Protein AF-A0A0M3JES2-F1 (afdb_monomer_lite)

Organism: Anisakis simplex (NCBI:txid6269)

Secondary structure (DSSP, 8-state):
--TTEEEEE-EEEEEETTEEEEEE--TT--HHHHIIIIIIHHHH-BTTB----SEEEE---SS---EEEE--HHHHHHHHHH-HHHHTT-EEEEE-S---EE-TTS-EE-

pLDDT: mean 93.14, std 7.49, range [53.22, 98.56]

Sequence (110 aa):
MDEQRFACSGEIAILSDDTVEITELPIRVWTQNYKESVVEAMLEGSEKQKYTIQDYKEYHTDATVRFVIKMTKEKLREAEMEGLHKVFKLQTAINTTSMVLFDAAGCLRK

Foldseek 3Di:
DPPFKDKFFFDKDAPDLFKIKTKGAGPPDDPVNLCVVFVVCLCVPDPVHGNFFPDWDWDDDPPIGMIMTGGDSVSVVVCVVVDVRVNSVRIDMGGDPDPWDADPVRDIDD

Structure (mmCIF, N/CA/C/O backbone):
data_AF-A0A0M3JES2-F1
#
_entry.id   AF-A0A0M3JES2-F1
#
loop_
_atom_site.group_PDB
_atom_site.id
_atom_site.type_symbol
_atom_site.label_atom_id
_atom_site.label_alt_id
_atom_site.label_comp_id
_atom_site.label_asym_id
_atom_site.label_entity_id
_atom_site.label_seq_id
_atom_site.pdbx_PDB_ins_code
_atom_site.Cartn_x
_atom_site.Cartn_y
_atom_site.Cartn_z
_atom_site.occupancy
_atom_site.B_iso_or_equiv
_atom_site.auth_seq_id
_atom_site.auth_comp_id
_atom_site.auth_asym_id
_atom_site.auth_atom_id
_atom_site.pdbx_PDB_model_num
ATOM 1 N N . MET A 1 1 ? -5.105 10.587 -19.911 1.00 53.22 1 MET A N 1
ATOM 2 C CA . MET A 1 1 ? -4.016 9.963 -19.133 1.00 53.22 1 MET A CA 1
ATOM 3 C C . MET A 1 1 ? -2.850 9.790 -20.082 1.00 53.22 1 MET A C 1
ATOM 5 O O . MET A 1 1 ? -3.101 9.515 -21.245 1.00 53.22 1 MET A O 1
ATOM 9 N N . ASP A 1 2 ? -1.631 10.043 -19.625 1.00 69.00 2 ASP A N 1
ATOM 10 C CA . ASP A 1 2 ? -0.423 9.775 -20.411 1.00 69.00 2 ASP A CA 1
ATOM 11 C C . ASP A 1 2 ? -0.327 8.255 -20.649 1.00 69.00 2 ASP A C 1
ATOM 13 O O . ASP A 1 2 ? -0.479 7.499 -19.688 1.00 69.00 2 ASP A O 1
ATOM 17 N N . GLU A 1 3 ? -0.141 7.796 -21.892 1.00 81.69 3 GLU A N 1
ATOM 18 C CA . GLU A 1 3 ? -0.174 6.361 -22.256 1.00 81.69 3 GLU A CA 1
ATOM 19 C C . GLU A 1 3 ? 0.893 5.534 -21.516 1.00 81.69 3 GLU A C 1
ATOM 21 O O . GLU A 1 3 ? 0.780 4.317 -21.399 1.00 81.69 3 GLU A O 1
ATOM 26 N N . GLN A 1 4 ? 1.918 6.200 -20.977 1.00 86.81 4 GLN A N 1
ATOM 27 C CA . GLN A 1 4 ? 3.058 5.590 -20.292 1.00 86.81 4 GLN A CA 1
ATOM 28 C C . GLN A 1 4 ? 3.014 5.751 -18.765 1.00 86.81 4 GLN A C 1
ATOM 30 O O . GLN A 1 4 ? 4.024 5.538 -18.085 1.00 86.81 4 GLN A O 1
ATOM 35 N N . ARG A 1 5 ? 1.870 6.160 -18.199 1.00 91.62 5 ARG A N 1
ATOM 36 C CA . ARG A 1 5 ? 1.705 6.345 -16.752 1.00 91.62 5 ARG A CA 1
ATOM 37 C C . ARG A 1 5 ? 0.563 5.498 -16.207 1.00 91.62 5 ARG A C 1
ATOM 39 O O . ARG A 1 5 ? -0.598 5.693 -16.549 1.00 91.62 5 ARG A O 1
ATOM 46 N N . PHE A 1 6 ? 0.901 4.636 -15.258 1.00 93.19 6 PHE A N 1
ATOM 47 C CA . PHE A 1 6 ? -0.016 3.704 -14.615 1.00 93.19 6 PHE A CA 1
ATOM 48 C C . PHE A 1 6 ? -0.168 4.042 -13.133 1.00 93.19 6 PHE A C 1
ATOM 50 O O . PHE A 1 6 ? 0.790 4.463 -12.481 1.00 93.19 6 PHE A O 1
ATOM 57 N N . ALA A 1 7 ? -1.369 3.838 -12.596 1.00 94.19 7 ALA A N 1
ATOM 58 C CA . ALA A 1 7 ? -1.609 3.844 -11.159 1.00 94.19 7 ALA A CA 1
ATOM 59 C C . ALA A 1 7 ? -1.532 2.403 -10.645 1.00 94.19 7 ALA A C 1
ATOM 61 O O . ALA A 1 7 ? -2.260 1.536 -11.121 1.00 94.19 7 ALA A O 1
ATOM 62 N N . CYS A 1 8 ? -0.656 2.150 -9.679 1.00 96.25 8 CYS A N 1
ATOM 63 C CA . CYS A 1 8 ? -0.574 0.886 -8.960 1.00 96.25 8 CYS A CA 1
ATOM 64 C C . CYS A 1 8 ? -1.187 1.100 -7.579 1.00 96.25 8 CYS A C 1
ATOM 66 O O . CYS A 1 8 ? -0.691 1.927 -6.815 1.00 96.25 8 CYS A O 1
ATOM 68 N N . SER A 1 9 ? -2.286 0.404 -7.292 1.00 97.19 9 SER A N 1
ATOM 69 C CA . SER A 1 9 ? -2.991 0.513 -6.014 1.00 97.19 9 SER A CA 1
ATOM 70 C C . SER A 1 9 ? -2.895 -0.802 -5.250 1.00 97.19 9 SER A C 1
ATOM 72 O O . SER A 1 9 ? -3.019 -1.858 -5.862 1.00 97.19 9 SER A O 1
ATOM 74 N N . GLY A 1 10 ? -2.681 -0.721 -3.938 1.00 97.56 10 GLY A N 1
ATOM 75 C CA . GLY A 1 10 ? -2.886 -1.845 -3.026 1.00 97.56 10 GLY A CA 1
ATOM 76 C C . GLY A 1 10 ? -4.372 -2.096 -2.758 1.00 97.56 10 GLY A C 1
ATOM 77 O O . GLY A 1 10 ? -5.245 -1.416 -3.310 1.00 97.56 10 GLY A O 1
ATOM 78 N N . GLU A 1 11 ? -4.663 -3.033 -1.865 1.00 98.25 11 GLU A N 1
ATOM 79 C CA . GLU A 1 11 ? -6.026 -3.383 -1.466 1.00 98.25 11 GLU A CA 1
ATOM 80 C C . GLU A 1 11 ? -6.302 -2.954 -0.029 1.00 98.25 11 GLU A C 1
ATOM 82 O O . GLU A 1 11 ? -5.508 -3.209 0.878 1.00 98.25 11 GLU A O 1
ATOM 87 N N . ILE A 1 12 ? -7.447 -2.297 0.164 1.00 98.31 12 ILE A N 1
ATOM 88 C CA . ILE A 1 12 ? -7.960 -1.893 1.470 1.00 98.31 12 ILE A CA 1
ATOM 89 C C . ILE A 1 12 ? -9.472 -2.103 1.519 1.00 98.31 12 ILE A C 1
ATOM 91 O O . ILE A 1 12 ? -10.187 -1.733 0.586 1.00 98.31 12 ILE A O 1
ATOM 95 N N . ALA A 1 13 ? -9.952 -2.684 2.613 1.00 97.81 13 ALA A N 1
ATOM 96 C CA . ALA A 1 13 ? -11.358 -2.956 2.869 1.00 97.81 13 ALA A CA 1
ATOM 97 C C . ALA A 1 13 ? -11.770 -2.432 4.248 1.00 97.81 13 ALA A C 1
ATOM 99 O O . ALA A 1 13 ? -10.991 -2.450 5.198 1.00 97.81 13 ALA A O 1
ATOM 100 N N . ILE A 1 14 ? -13.014 -1.977 4.370 1.00 97.38 14 ILE A N 1
ATOM 101 C CA . ILE A 1 14 ? -13.610 -1.610 5.658 1.00 97.38 14 ILE A CA 1
ATOM 102 C C . ILE A 1 14 ? -14.224 -2.877 6.255 1.00 97.38 14 ILE A C 1
ATOM 104 O O . ILE A 1 14 ? -15.093 -3.487 5.633 1.00 97.38 14 ILE A O 1
ATOM 108 N N . LEU A 1 15 ? -13.773 -3.280 7.444 1.00 96.69 15 LEU A N 1
ATOM 109 C CA . LEU A 1 15 ? -14.320 -4.441 8.156 1.00 96.69 15 LEU A CA 1
ATOM 110 C C . LEU A 1 15 ? -15.487 -4.053 9.073 1.00 96.69 15 LEU A C 1
ATOM 112 O O . LEU A 1 15 ? -16.437 -4.820 9.231 1.00 96.69 15 LEU A O 1
ATOM 116 N N . SER A 1 16 ? -15.414 -2.870 9.682 1.00 95.69 16 SER A N 1
ATOM 117 C CA . SER A 1 16 ? -16.432 -2.294 10.568 1.00 95.69 16 SER A CA 1
ATOM 118 C C . SER A 1 16 ? -16.306 -0.771 10.596 1.00 95.69 16 SER A C 1
ATOM 120 O O . SER A 1 16 ? -15.407 -0.202 9.985 1.00 95.69 16 SER A O 1
ATOM 122 N N . ASP A 1 17 ? -17.186 -0.095 11.333 1.00 94.56 17 ASP A N 1
ATOM 123 C CA . ASP A 1 17 ? -17.190 1.368 11.454 1.00 94.56 17 ASP A CA 1
ATOM 124 C C . ASP A 1 17 ? -15.977 1.959 12.199 1.00 94.56 17 ASP A C 1
ATOM 126 O O . ASP A 1 17 ? -15.841 3.178 12.275 1.00 94.56 17 ASP A O 1
ATOM 130 N N . ASP A 1 18 ? -15.091 1.115 12.724 1.00 96.19 18 ASP A N 1
ATOM 131 C CA . ASP A 1 18 ? -13.864 1.477 13.434 1.00 96.19 18 ASP A CA 1
ATOM 132 C C . ASP A 1 18 ? -12.622 0.713 12.936 1.00 96.19 18 ASP A C 1
ATOM 134 O O . ASP A 1 18 ? -11.532 0.903 13.479 1.00 96.19 18 ASP A O 1
ATOM 138 N N . THR A 1 19 ? -12.759 -0.169 11.938 1.00 97.31 19 THR A N 1
ATOM 139 C CA . THR A 1 19 ? -11.688 -1.096 11.545 1.00 97.31 19 THR A CA 1
ATOM 140 C C . THR A 1 19 ? -11.569 -1.227 10.031 1.00 97.31 19 THR A C 1
ATOM 142 O O . THR A 1 19 ? -12.547 -1.505 9.334 1.00 97.31 19 THR A O 1
ATOM 145 N N . VAL A 1 20 ? -10.337 -1.120 9.532 1.00 98.06 20 VAL A N 1
ATOM 146 C CA . VAL A 1 20 ? -9.977 -1.395 8.134 1.00 98.06 20 VAL A CA 1
ATOM 147 C C . VAL A 1 20 ? -8.943 -2.508 8.042 1.00 98.06 20 VAL A C 1
ATOM 149 O O . VAL A 1 20 ? -8.190 -2.769 8.981 1.00 98.06 20 VAL A O 1
ATOM 152 N N . GLU A 1 21 ? -8.895 -3.155 6.890 1.00 98.44 21 GLU A N 1
ATOM 153 C CA . GLU A 1 21 ? -7.947 -4.207 6.565 1.00 98.44 21 GLU A CA 1
ATOM 154 C C . GLU A 1 21 ? -7.196 -3.866 5.282 1.00 98.44 21 GLU A C 1
ATOM 156 O O . GLU A 1 21 ? -7.812 -3.489 4.291 1.00 98.44 21 GLU A O 1
ATOM 161 N N . ILE A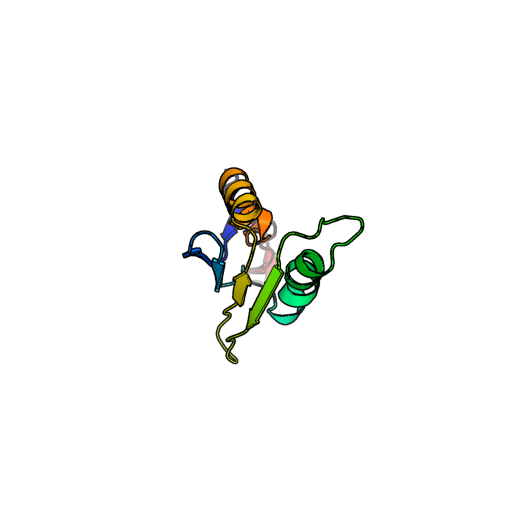 1 22 ? -5.871 -4.008 5.304 1.00 98.56 22 ILE A N 1
ATOM 162 C CA . ILE A 1 22 ? -4.997 -3.857 4.136 1.00 98.56 22 ILE A CA 1
ATOM 163 C C . ILE A 1 22 ? -4.430 -5.229 3.802 1.00 98.56 22 ILE A C 1
ATOM 165 O O . ILE A 1 22 ? -3.684 -5.783 4.611 1.00 98.56 22 ILE A O 1
ATOM 169 N N . THR A 1 23 ? -4.766 -5.757 2.629 1.00 98.38 23 THR A N 1
ATOM 170 C CA . THR A 1 23 ? -4.375 -7.102 2.165 1.00 98.38 23 THR A CA 1
ATOM 171 C C . THR A 1 23 ? -3.297 -7.084 1.090 1.00 98.38 23 THR A C 1
ATOM 173 O O . THR A 1 23 ? -2.667 -8.106 0.847 1.00 98.38 23 THR A O 1
ATOM 176 N N . GLU A 1 24 ? -3.047 -5.933 0.466 1.00 98.31 24 GLU A N 1
ATOM 177 C CA . GLU A 1 24 ? -2.045 -5.816 -0.590 1.00 98.31 24 GLU A CA 1
ATOM 178 C C . GLU A 1 24 ? -1.398 -4.431 -0.578 1.00 98.31 24 GLU A C 1
ATOM 180 O O . GLU A 1 24 ? -2.071 -3.417 -0.359 1.00 98.31 24 GLU A O 1
ATOM 185 N N . LEU A 1 25 ? -0.092 -4.382 -0.837 1.00 98.00 25 LEU A N 1
ATOM 186 C CA . LEU A 1 25 ? 0.661 -3.134 -0.966 1.00 98.00 25 LEU A CA 1
ATOM 187 C C . LEU A 1 25 ? 0.982 -2.865 -2.441 1.00 98.00 25 LEU A C 1
ATOM 189 O O . LEU A 1 25 ? 1.096 -3.798 -3.235 1.00 98.00 25 LEU A O 1
ATOM 193 N N . PRO A 1 26 ? 1.174 -1.598 -2.848 1.00 97.56 26 PRO A N 1
ATOM 194 C CA . PRO A 1 26 ? 1.626 -1.307 -4.201 1.00 97.56 26 PRO A CA 1
ATOM 195 C C . PRO A 1 26 ? 2.952 -2.005 -4.517 1.00 97.56 26 PRO A C 1
ATOM 197 O O . PRO A 1 26 ? 3.821 -2.168 -3.660 1.00 97.56 26 PRO A O 1
ATOM 200 N N . ILE A 1 27 ? 3.153 -2.351 -5.785 1.00 96.06 27 ILE A N 1
ATOM 201 C CA . ILE A 1 27 ? 4.379 -3.004 -6.250 1.00 96.06 27 ILE A CA 1
ATOM 202 C C . ILE A 1 27 ? 5.616 -2.191 -5.824 1.00 96.06 27 ILE A C 1
ATOM 204 O O . ILE A 1 27 ? 5.642 -0.965 -5.960 1.00 96.06 27 ILE A O 1
ATOM 208 N N . ARG A 1 28 ? 6.660 -2.899 -5.358 1.00 95.25 28 ARG A N 1
ATOM 209 C CA . ARG A 1 28 ? 7.918 -2.366 -4.781 1.00 95.25 28 ARG A CA 1
ATOM 210 C C . ARG A 1 28 ? 7.786 -1.695 -3.410 1.00 95.25 28 ARG A C 1
ATOM 212 O O . ARG A 1 28 ? 8.778 -1.159 -2.917 1.00 95.25 28 ARG A O 1
ATOM 219 N N . VAL A 1 29 ? 6.617 -1.737 -2.778 1.00 97.00 29 VAL A N 1
ATOM 220 C CA . VAL A 1 29 ? 6.458 -1.294 -1.391 1.00 97.00 29 VAL A CA 1
ATOM 221 C C . VAL A 1 29 ? 6.676 -2.484 -0.462 1.00 97.00 29 VAL A C 1
ATOM 223 O O . VAL A 1 29 ? 5.918 -3.447 -0.470 1.00 97.00 29 VAL A O 1
ATOM 226 N N . TRP A 1 30 ? 7.748 -2.423 0.326 1.00 96.88 30 TRP A N 1
ATOM 227 C CA . TRP A 1 30 ? 8.098 -3.469 1.284 1.00 96.88 30 TRP A CA 1
ATOM 228 C C . TRP A 1 30 ? 7.274 -3.350 2.562 1.00 96.88 30 TRP A C 1
ATOM 230 O O . TRP A 1 30 ? 7.117 -2.249 3.090 1.00 96.88 30 TRP A O 1
ATOM 240 N N . THR A 1 31 ? 6.831 -4.488 3.097 1.00 97.12 31 THR A N 1
ATOM 241 C CA . THR A 1 31 ? 5.988 -4.571 4.298 1.00 97.12 31 THR A CA 1
ATOM 242 C C . THR A 1 31 ? 6.589 -3.828 5.490 1.00 97.12 31 THR A C 1
ATOM 244 O O . THR A 1 31 ? 5.915 -2.992 6.086 1.00 97.12 31 THR A O 1
ATOM 247 N N . GLN A 1 32 ? 7.877 -4.050 5.781 1.00 96.56 32 GLN A N 1
ATOM 248 C CA . GLN A 1 32 ? 8.562 -3.394 6.899 1.00 96.56 32 GLN A CA 1
ATOM 249 C C . GLN A 1 32 ? 8.670 -1.874 6.701 1.00 96.56 32 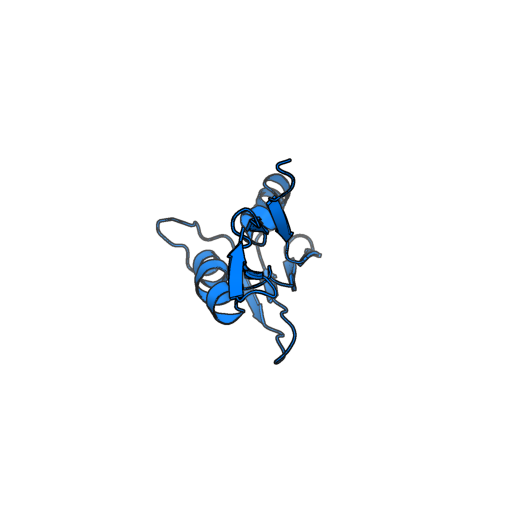GLN A C 1
ATOM 251 O O . GLN A 1 32 ? 8.330 -1.103 7.592 1.00 96.56 32 GLN A O 1
ATOM 256 N N . ASN A 1 33 ? 9.056 -1.424 5.503 1.00 96.50 33 ASN A N 1
ATOM 257 C CA . ASN A 1 33 ? 9.145 0.008 5.208 1.00 96.50 33 ASN A CA 1
ATOM 258 C C . ASN A 1 33 ? 7.769 0.685 5.300 1.00 96.50 33 ASN A C 1
ATOM 260 O O . ASN A 1 33 ? 7.669 1.829 5.743 1.00 96.50 33 ASN A O 1
ATOM 264 N N . TYR A 1 34 ? 6.707 0.005 4.860 1.00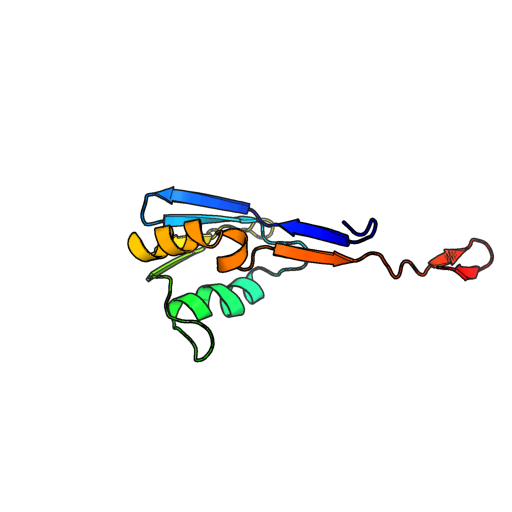 97.19 34 TYR A N 1
ATOM 265 C CA . TYR A 1 34 ? 5.340 0.515 4.943 1.00 97.19 34 TYR A CA 1
ATOM 266 C C . TYR A 1 34 ? 4.869 0.634 6.395 1.00 97.19 34 TYR A C 1
ATOM 268 O O . TYR A 1 34 ? 4.309 1.663 6.776 1.00 97.19 34 TYR A O 1
ATOM 276 N N . LYS A 1 35 ? 5.153 -0.381 7.216 1.00 95.94 35 LYS A N 1
ATOM 277 C CA . LYS A 1 35 ? 4.879 -0.366 8.652 1.00 95.94 35 LYS A CA 1
ATOM 278 C C . LYS A 1 35 ? 5.490 0.867 9.323 1.00 95.94 35 LYS A C 1
ATOM 280 O O . LYS A 1 35 ? 4.747 1.674 9.871 1.00 95.94 35 LYS A O 1
ATOM 285 N N . GLU A 1 36 ? 6.799 1.061 9.202 1.00 94.81 36 GLU A N 1
ATOM 286 C CA . GLU A 1 36 ? 7.517 2.155 9.876 1.00 94.81 36 GLU A CA 1
ATOM 287 C C . GLU A 1 36 ? 7.088 3.537 9.354 1.00 94.81 36 GLU A C 1
ATOM 289 O O . GLU A 1 36 ? 6.776 4.459 10.108 1.00 94.81 36 GLU A O 1
ATOM 294 N N . SER A 1 37 ? 7.031 3.700 8.028 1.00 93.00 37 SER A N 1
ATOM 295 C CA . SER A 1 37 ? 6.818 5.019 7.412 1.00 93.00 37 SER A CA 1
ATOM 296 C C . SER A 1 37 ? 5.355 5.463 7.328 1.00 93.00 37 SER A C 1
ATOM 298 O O . SER A 1 37 ? 5.084 6.650 7.097 1.00 93.00 37 SER A O 1
ATOM 300 N N . VAL A 1 38 ? 4.406 4.533 7.464 1.00 94.38 38 VAL A N 1
ATOM 301 C CA . VAL A 1 38 ? 2.970 4.813 7.338 1.00 94.38 38 VAL A CA 1
ATOM 302 C C . VAL A 1 38 ? 2.222 4.412 8.595 1.00 94.38 38 VAL A C 1
ATOM 304 O O . VAL A 1 38 ? 1.602 5.277 9.205 1.00 94.38 38 VAL A O 1
ATOM 307 N N . VAL A 1 39 ? 2.275 3.139 8.988 1.00 95.06 39 VAL A N 1
ATOM 308 C CA . VAL A 1 39 ? 1.438 2.613 10.076 1.00 95.06 39 VAL A CA 1
ATOM 309 C C . VAL A 1 39 ? 1.885 3.172 11.430 1.00 95.06 39 VAL A C 1
ATOM 311 O O . VAL A 1 39 ? 1.087 3.800 12.120 1.00 95.06 39 VAL A O 1
ATOM 314 N N . GLU A 1 40 ? 3.164 3.038 11.782 1.00 94.12 40 GLU A N 1
ATOM 315 C CA . GLU A 1 40 ? 3.721 3.554 13.040 1.00 94.12 40 GLU A CA 1
ATOM 316 C C . GLU A 1 40 ? 3.671 5.085 13.083 1.00 94.12 40 GLU A C 1
ATOM 318 O O . GLU A 1 40 ? 3.238 5.663 14.076 1.00 94.12 40 GLU A O 1
ATOM 323 N N . ALA A 1 41 ? 3.956 5.760 11.966 1.00 92.19 41 ALA A N 1
ATOM 324 C CA . ALA A 1 41 ? 3.815 7.214 11.867 1.00 92.19 41 ALA A CA 1
ATOM 325 C C . ALA A 1 41 ? 2.371 7.710 12.103 1.00 92.19 41 ALA A C 1
ATOM 327 O O . ALA A 1 41 ? 2.170 8.801 12.643 1.00 92.19 41 ALA A O 1
ATOM 328 N N . MET A 1 42 ? 1.356 6.937 11.696 1.00 93.31 42 MET A N 1
ATOM 329 C CA . MET A 1 42 ? -0.054 7.232 11.988 1.00 93.31 42 MET A CA 1
ATOM 330 C C . MET A 1 42 ? -0.446 6.908 13.431 1.00 93.31 42 MET A C 1
ATOM 332 O O . MET A 1 42 ? -1.392 7.526 13.931 1.00 93.31 42 MET A O 1
ATOM 336 N N . LEU A 1 43 ? 0.230 5.943 14.061 1.00 93.31 43 LEU A N 1
ATOM 337 C CA . LEU A 1 43 ? -0.013 5.520 15.439 1.00 93.31 43 LEU A CA 1
ATOM 338 C C . LEU A 1 43 ? 0.674 6.431 16.452 1.00 93.31 43 LEU A C 1
ATOM 340 O O . LEU A 1 43 ? 0.123 6.676 17.504 1.00 93.31 43 LEU A O 1
ATOM 344 N N . GL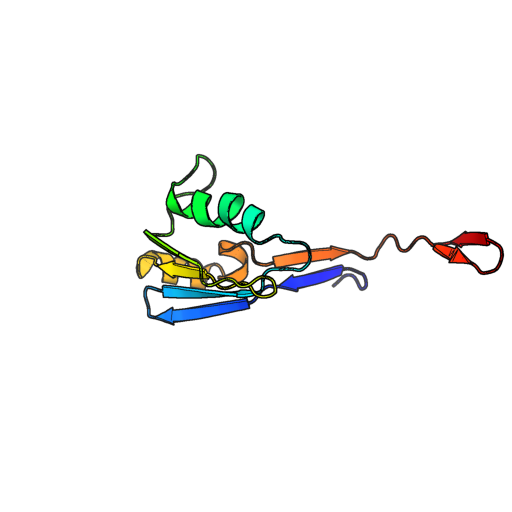U A 1 44 ? 1.874 6.925 16.193 1.00 90.12 44 GLU A N 1
ATOM 345 C CA . GLU A 1 44 ? 2.590 7.771 17.158 1.00 90.12 44 GLU A CA 1
ATOM 346 C C . GLU A 1 44 ? 2.259 9.251 16.946 1.00 90.12 44 GLU A C 1
ATOM 348 O O . GLU A 1 44 ? 2.258 10.053 17.881 1.00 90.12 44 GLU A O 1
ATOM 353 N N . GLY A 1 45 ? 1.904 9.606 15.709 1.00 81.12 45 GLY A N 1
ATOM 354 C CA . GLY A 1 45 ? 1.867 10.985 15.262 1.00 81.12 45 GLY A CA 1
ATOM 355 C C . GLY A 1 45 ? 3.284 11.534 15.065 1.00 81.12 45 GLY A C 1
ATOM 356 O O . GLY A 1 45 ? 4.204 11.295 15.836 1.00 81.12 45 GLY A O 1
ATOM 357 N N . SER A 1 46 ? 3.470 12.311 14.008 1.00 73.81 46 SER A N 1
ATOM 358 C CA . SER A 1 46 ? 4.713 13.016 13.693 1.00 73.81 46 SER A CA 1
ATOM 359 C C . SER A 1 46 ? 4.418 14.482 13.385 1.00 73.81 46 SER A C 1
ATOM 361 O O . SER A 1 46 ? 3.268 14.856 13.147 1.00 73.81 46 SER A O 1
ATOM 363 N N . GLU A 1 47 ? 5.454 15.323 13.300 1.00 68.88 47 GLU A N 1
ATOM 364 C CA . GLU A 1 47 ? 5.295 16.734 12.900 1.00 68.88 47 GLU A CA 1
ATOM 365 C C . GLU A 1 47 ? 4.561 16.899 11.556 1.00 68.88 47 GLU A C 1
ATOM 367 O O . GLU A 1 47 ? 3.889 17.904 11.330 1.00 68.88 47 GLU A O 1
ATOM 372 N N . LYS A 1 48 ? 4.667 15.904 10.663 1.00 68.62 48 LYS A N 1
ATOM 373 C CA . LYS A 1 48 ? 4.053 15.919 9.327 1.00 68.62 48 LYS A CA 1
ATOM 374 C C . LYS A 1 48 ? 2.726 15.167 9.243 1.00 68.62 48 LYS A C 1
ATOM 376 O O . LYS A 1 48 ? 2.001 15.354 8.268 1.00 68.62 48 LYS A O 1
ATOM 381 N N . GLN A 1 49 ? 2.411 14.302 10.206 1.00 68.50 49 GLN A N 1
ATOM 382 C CA . GLN A 1 49 ? 1.287 13.374 10.108 1.00 68.50 49 GLN A CA 1
ATOM 383 C C . GLN A 1 49 ? 0.628 13.219 11.478 1.00 68.50 49 GLN A C 1
ATOM 385 O O . GLN A 1 49 ? 1.247 12.734 12.415 1.00 68.50 49 GLN A O 1
ATOM 390 N N . LYS A 1 50 ? -0.624 13.663 11.615 1.00 76.00 50 LYS A N 1
ATOM 391 C CA . LYS A 1 50 ? -1.337 13.602 12.898 1.00 76.00 50 LYS A CA 1
ATOM 392 C C . LYS A 1 50 ? -1.601 12.150 13.305 1.00 76.00 50 LYS A C 1
ATOM 394 O O . LYS A 1 50 ? -1.785 11.287 12.448 1.00 76.00 50 LYS A O 1
ATOM 399 N N . TYR A 1 51 ? -1.686 11.918 14.612 1.00 81.94 51 TYR A N 1
ATOM 400 C CA . TYR A 1 51 ? -2.201 10.673 15.180 1.00 81.94 51 TYR A CA 1
ATOM 401 C C . TYR A 1 51 ? -3.582 10.365 14.579 1.00 81.94 51 TYR A C 1
ATOM 403 O O . TYR A 1 51 ? -4.500 11.185 14.690 1.00 81.94 51 TYR A O 1
ATOM 411 N N . THR A 1 52 ? -3.709 9.231 13.888 1.00 84.69 52 THR A N 1
ATOM 412 C CA . THR A 1 52 ? -4.912 8.887 13.104 1.00 84.69 52 THR A CA 1
ATOM 413 C C . THR A 1 52 ? -5.437 7.481 13.413 1.00 84.69 52 THR A C 1
ATOM 415 O O . THR A 1 52 ? -6.648 7.269 13.340 1.00 84.69 52 THR A O 1
ATOM 418 N N . ILE A 1 53 ? -4.568 6.539 13.793 1.00 93.38 53 ILE A N 1
ATOM 419 C CA . ILE A 1 53 ? -4.952 5.156 14.123 1.00 93.38 53 ILE A CA 1
ATOM 420 C C . ILE A 1 53 ? -4.747 4.892 15.617 1.00 93.38 53 ILE A C 1
ATOM 422 O O . ILE A 1 53 ? -3.871 5.488 16.233 1.00 93.38 53 ILE A O 1
ATOM 426 N N . GLN A 1 54 ? -5.570 4.022 16.200 1.00 94.94 54 GLN A N 1
ATOM 427 C CA . GLN A 1 54 ? -5.526 3.677 17.624 1.00 94.94 54 GLN A CA 1
ATOM 428 C C . GLN A 1 54 ? -4.633 2.475 17.919 1.00 94.94 54 GLN A C 1
ATOM 430 O O . GLN A 1 54 ? -3.967 2.438 18.948 1.00 94.94 54 GLN A O 1
ATOM 435 N N . ASP A 1 55 ? -4.686 1.478 17.041 1.00 96.25 55 ASP A N 1
ATOM 436 C CA . ASP A 1 55 ? -3.983 0.207 17.177 1.00 96.25 55 ASP A CA 1
ATOM 437 C C . ASP A 1 55 ? -3.896 -0.464 15.800 1.00 96.25 55 ASP A C 1
ATOM 439 O O . ASP A 1 55 ? -4.685 -0.158 14.898 1.00 96.25 55 ASP A O 1
ATOM 443 N N . TYR A 1 56 ? -2.969 -1.401 15.636 1.00 97.56 56 TYR A N 1
ATOM 444 C CA . TYR A 1 56 ? -2.919 -2.264 14.463 1.00 97.56 56 TYR A CA 1
ATOM 445 C C . TYR A 1 56 ? -2.414 -3.661 14.822 1.00 97.56 56 TYR A C 1
ATOM 447 O O . TYR A 1 56 ? -1.647 -3.861 15.759 1.00 97.56 56 TYR A O 1
ATOM 455 N N . LYS A 1 57 ? -2.843 -4.652 14.042 1.00 97.81 57 LYS A N 1
ATOM 456 C CA . LYS A 1 57 ? -2.373 -6.035 14.131 1.00 97.81 57 LYS A CA 1
ATOM 457 C C . LYS A 1 57 ? -1.864 -6.505 12.782 1.00 97.81 57 LYS A C 1
ATOM 459 O O . LYS A 1 57 ? -2.440 -6.180 11.745 1.00 97.81 57 LYS A O 1
ATOM 464 N N . GLU A 1 58 ? -0.813 -7.310 12.819 1.00 97.31 58 GLU A N 1
ATOM 465 C CA . GLU A 1 58 ? -0.143 -7.849 11.640 1.00 97.31 58 GLU A CA 1
ATOM 466 C C . GLU A 1 58 ? -0.381 -9.354 11.547 1.00 97.31 58 GLU A C 1
ATOM 468 O O . GLU A 1 58 ? -0.184 -10.093 12.512 1.00 97.31 58 GLU A O 1
ATOM 473 N N . TYR A 1 59 ? -0.793 -9.808 10.366 1.00 97.00 59 TYR A N 1
ATOM 474 C CA . TYR A 1 59 ? -1.047 -11.219 10.060 1.00 97.00 59 TYR A CA 1
ATOM 475 C C . TYR A 1 59 ? -0.345 -11.619 8.757 1.00 97.00 59 TYR A C 1
ATOM 477 O O . TYR A 1 59 ? -0.944 -12.221 7.866 1.00 97.00 59 TYR A O 1
ATOM 485 N N . HIS A 1 60 ? 0.908 -11.192 8.611 1.00 94.06 60 HIS A N 1
ATOM 486 C CA . HIS A 1 60 ? 1.707 -11.412 7.408 1.00 94.06 60 HIS A CA 1
ATOM 487 C C . HIS A 1 60 ? 2.179 -12.863 7.291 1.00 94.06 60 HIS A C 1
ATOM 489 O O . HIS A 1 60 ? 2.294 -13.584 8.283 1.00 94.06 60 HIS A O 1
ATOM 495 N N . THR A 1 61 ? 2.502 -13.262 6.066 1.00 95.19 61 THR A N 1
ATOM 496 C CA . THR A 1 61 ? 3.318 -14.447 5.778 1.00 95.19 61 THR A CA 1
ATOM 497 C C . THR A 1 61 ? 4.541 -14.015 4.974 1.00 95.19 61 THR A C 1
ATOM 499 O O . THR A 1 61 ? 4.660 -12.844 4.611 1.00 95.19 61 THR A O 1
ATOM 502 N N . ASP A 1 62 ? 5.419 -14.953 4.624 1.00 91.56 62 ASP A N 1
ATOM 503 C CA . ASP A 1 62 ? 6.569 -14.669 3.756 1.00 91.56 62 ASP A CA 1
ATOM 504 C C . ASP A 1 62 ? 6.161 -14.171 2.354 1.00 91.56 62 ASP A C 1
ATOM 506 O O . ASP A 1 62 ? 6.981 -13.587 1.646 1.00 91.56 62 ASP A O 1
ATOM 510 N N . ALA A 1 63 ? 4.906 -14.396 1.942 1.00 94.44 63 ALA A N 1
ATOM 511 C CA . ALA A 1 63 ? 4.407 -14.076 0.605 1.00 94.44 63 ALA A CA 1
ATOM 512 C C . ALA A 1 63 ? 3.179 -13.149 0.581 1.00 94.44 63 ALA A C 1
ATOM 514 O O . ALA A 1 63 ? 2.762 -12.746 -0.501 1.00 94.44 63 ALA A O 1
ATOM 515 N N . THR A 1 64 ? 2.575 -12.822 1.729 1.00 95.31 64 THR A N 1
ATOM 516 C CA . THR A 1 64 ? 1.319 -12.049 1.783 1.00 95.31 64 THR A CA 1
ATOM 517 C C . THR A 1 64 ? 1.339 -10.987 2.871 1.00 95.31 64 THR A C 1
ATOM 519 O O . THR A 1 64 ? 1.816 -11.228 3.985 1.00 95.31 64 THR A O 1
ATOM 522 N N . VAL A 1 65 ? 0.726 -9.839 2.585 1.00 97.44 65 VAL A N 1
ATOM 523 C CA . VAL A 1 65 ? 0.543 -8.743 3.541 1.00 97.44 65 VAL A CA 1
ATOM 524 C C . VAL A 1 65 ? -0.864 -8.786 4.128 1.00 97.44 65 VAL A C 1
ATOM 526 O O . VAL A 1 65 ? -1.823 -9.175 3.474 1.00 97.44 65 VAL A O 1
ATOM 529 N N . ARG A 1 66 ? -0.982 -8.411 5.403 1.00 98.12 66 ARG A N 1
ATOM 530 C CA . ARG A 1 66 ? -2.268 -8.262 6.088 1.00 98.12 66 ARG A CA 1
ATOM 531 C C . ARG A 1 66 ? -2.130 -7.395 7.332 1.00 98.12 66 ARG A C 1
ATOM 533 O O . ARG A 1 66 ? -1.586 -7.859 8.334 1.00 98.12 66 ARG A O 1
ATOM 540 N N . PHE A 1 67 ? -2.627 -6.166 7.268 1.00 98.44 67 PHE A N 1
ATOM 541 C CA . PHE A 1 67 ? -2.760 -5.277 8.422 1.00 98.44 67 PHE A CA 1
ATOM 542 C C . PHE A 1 67 ? -4.232 -5.133 8.787 1.00 98.44 67 PHE A C 1
ATOM 544 O O . PHE A 1 67 ? -5.047 -4.851 7.915 1.00 98.44 67 PHE A O 1
ATOM 551 N N . VAL A 1 68 ? -4.564 -5.273 10.066 1.00 98.38 68 VAL A N 1
ATOM 552 C CA . VAL A 1 68 ? -5.884 -4.932 10.610 1.00 98.38 68 VAL A CA 1
ATOM 553 C C . VAL A 1 68 ? -5.709 -3.704 11.486 1.00 98.38 68 VAL A C 1
ATOM 555 O O . VAL A 1 68 ? -5.029 -3.774 12.506 1.00 98.38 68 VAL A O 1
ATOM 558 N N . ILE A 1 69 ? -6.286 -2.580 11.077 1.00 97.88 69 ILE A N 1
ATOM 559 C CA . ILE A 1 69 ? -6.043 -1.262 11.666 1.00 97.88 69 ILE A CA 1
ATOM 560 C C . ILE A 1 69 ? -7.319 -0.771 12.337 1.00 97.88 69 ILE A C 1
ATOM 562 O O . ILE A 1 69 ? -8.375 -0.730 11.707 1.00 97.88 69 ILE A O 1
ATOM 566 N N . LYS A 1 70 ? -7.202 -0.360 13.600 1.00 97.56 70 LYS A N 1
ATOM 567 C CA . LYS A 1 70 ? -8.282 0.255 14.371 1.00 97.56 70 LYS A CA 1
ATOM 568 C C . LYS A 1 70 ? -8.165 1.769 14.399 1.00 97.56 70 LYS A C 1
ATOM 570 O O . LYS A 1 70 ? -7.078 2.321 14.566 1.00 97.56 70 LYS A O 1
ATOM 575 N N . MET A 1 71 ? -9.300 2.442 14.290 1.00 95.88 71 MET A N 1
ATOM 576 C CA . MET A 1 71 ? -9.435 3.897 14.256 1.00 95.88 71 MET A CA 1
ATOM 577 C C . MET A 1 71 ? -10.682 4.326 15.031 1.00 95.88 71 MET A C 1
ATOM 579 O O . MET A 1 71 ? -11.535 3.506 15.353 1.00 95.88 71 MET A O 1
ATOM 583 N N . THR A 1 72 ? -10.836 5.623 15.307 1.00 95.50 72 THR A N 1
ATOM 584 C CA . THR A 1 72 ? -12.154 6.117 15.735 1.00 95.50 72 THR A CA 1
ATOM 585 C C . THR A 1 72 ? -13.102 6.177 14.539 1.00 95.50 72 THR A C 1
ATOM 587 O O . THR A 1 72 ? -12.667 6.379 13.401 1.00 95.50 72 THR A O 1
ATOM 590 N N . LYS A 1 73 ? -14.409 6.075 14.795 1.00 95.31 73 LYS A N 1
ATOM 591 C CA . LYS A 1 73 ? -15.440 6.140 13.748 1.00 95.31 73 LYS A CA 1
ATOM 592 C C . LYS A 1 73 ? -15.396 7.455 12.976 1.00 95.31 73 LYS A C 1
ATOM 594 O O . LYS A 1 73 ? -15.591 7.490 11.764 1.00 95.31 73 LYS A O 1
ATOM 599 N N . GLU A 1 74 ? -15.101 8.548 13.674 1.00 94.62 74 GLU A N 1
ATOM 600 C CA . GLU A 1 74 ? -14.965 9.875 13.080 1.00 94.62 74 GLU A CA 1
ATOM 601 C C . GLU A 1 74 ? -13.769 9.920 12.126 1.00 94.62 74 GLU A C 1
ATOM 603 O O . GLU A 1 74 ? -13.899 10.401 11.002 1.00 94.62 74 GLU A O 1
ATOM 608 N N . LYS A 1 75 ? -12.622 9.362 12.539 1.00 94.00 75 LYS A N 1
ATOM 609 C CA . LYS A 1 75 ? -11.401 9.333 11.726 1.00 94.00 75 LYS A CA 1
ATOM 610 C C . LYS A 1 75 ? -11.527 8.422 10.517 1.00 94.00 75 LYS A C 1
ATOM 612 O O . LYS A 1 75 ? -11.048 8.790 9.448 1.00 94.00 75 LYS A O 1
ATOM 617 N N . LEU A 1 76 ? -12.192 7.277 10.661 1.00 94.81 76 LEU A N 1
ATOM 618 C CA . LEU A 1 76 ? -12.454 6.395 9.529 1.00 94.81 76 LEU A CA 1
ATOM 619 C C . LEU A 1 76 ? -13.359 7.081 8.499 1.00 94.81 76 LEU A C 1
ATOM 621 O O . LEU A 1 76 ? -13.036 7.105 7.315 1.00 94.81 76 LEU A O 1
ATOM 625 N N . ARG A 1 77 ? -14.427 7.745 8.951 1.00 94.88 77 ARG A N 1
ATOM 626 C CA . ARG A 1 77 ? -15.316 8.501 8.062 1.00 94.88 77 ARG A CA 1
ATOM 627 C C . ARG A 1 77 ? -14.599 9.655 7.356 1.00 94.88 77 ARG A C 1
ATOM 629 O O . ARG A 1 77 ? -14.831 9.882 6.172 1.00 94.88 77 ARG A O 1
ATOM 636 N N . GLU A 1 78 ? -13.729 10.383 8.058 1.00 94.25 78 GLU A N 1
ATOM 637 C CA . GLU A 1 78 ? -12.853 11.392 7.444 1.00 94.25 78 GLU A CA 1
ATOM 638 C C . GLU A 1 78 ? -11.951 10.769 6.368 1.00 94.25 78 GLU A C 1
ATOM 640 O O . GLU A 1 78 ? -11.856 11.304 5.261 1.00 94.25 78 GLU A O 1
ATOM 645 N N . ALA A 1 79 ? -11.347 9.614 6.662 1.00 93.94 79 ALA A N 1
ATOM 646 C CA . ALA A 1 79 ? -10.465 8.915 5.737 1.00 93.94 79 ALA A CA 1
ATOM 647 C C . ALA A 1 79 ? -11.198 8.381 4.494 1.00 93.94 79 ALA A C 1
ATOM 649 O O . ALA A 1 79 ? -10.653 8.427 3.392 1.00 93.94 79 ALA A O 1
ATOM 650 N N . GLU A 1 80 ? -12.440 7.917 4.641 1.00 94.25 80 GLU A N 1
ATOM 651 C CA . GLU A 1 80 ? -13.294 7.508 3.523 1.00 94.25 80 GLU A CA 1
ATOM 652 C C . GLU A 1 80 ? -13.632 8.678 2.598 1.00 94.25 80 GLU A C 1
ATOM 654 O O . GLU A 1 80 ? -13.531 8.541 1.379 1.00 94.25 80 GLU A O 1
ATOM 659 N N . MET A 1 81 ? -13.988 9.838 3.163 1.00 94.50 81 MET A N 1
ATOM 660 C CA . MET A 1 81 ? -14.285 11.039 2.373 1.00 94.50 81 MET A CA 1
ATOM 661 C C . MET A 1 81 ? -13.059 11.552 1.609 1.00 94.50 81 MET A C 1
ATOM 663 O O . MET A 1 81 ? -13.199 12.054 0.495 1.00 94.50 81 MET A O 1
ATOM 667 N N . GLU A 1 82 ? -11.863 11.447 2.196 1.00 94.75 82 GLU A N 1
ATOM 668 C CA . GLU A 1 82 ? -10.612 11.804 1.519 1.00 94.75 82 GLU A CA 1
ATOM 669 C C . GLU A 1 82 ? -10.158 10.735 0.503 1.00 94.75 82 GLU A C 1
ATOM 671 O O . GLU A 1 82 ? -9.483 11.055 -0.482 1.00 94.75 82 GLU A O 1
ATOM 676 N N . GLY A 1 83 ? -10.556 9.482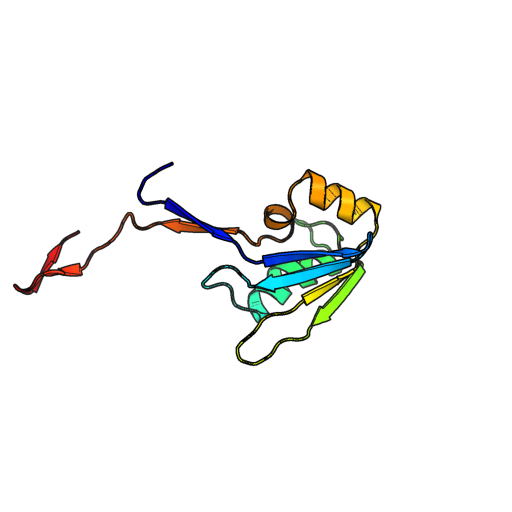 0.722 1.00 95.69 83 GLY A N 1
ATOM 677 C CA . GLY A 1 83 ? -10.181 8.313 -0.062 1.00 95.69 83 GLY A CA 1
ATOM 678 C C . GLY A 1 83 ? -9.134 7.464 0.658 1.00 95.69 83 GLY A C 1
ATOM 679 O O . GLY A 1 83 ? -7.978 7.866 0.811 1.00 95.69 83 GLY A O 1
ATOM 680 N N . LEU A 1 84 ? -9.516 6.240 1.027 1.00 95.94 84 LEU A N 1
ATOM 681 C CA . LEU A 1 84 ? -8.688 5.326 1.821 1.00 95.94 84 LEU A CA 1
ATOM 682 C C . LEU A 1 84 ? -7.318 5.053 1.189 1.00 95.94 84 LEU A C 1
ATOM 684 O O . LEU A 1 84 ? -6.291 5.158 1.855 1.00 95.94 84 LEU A O 1
ATOM 688 N N . HIS A 1 85 ? -7.279 4.788 -0.116 1.00 96.50 85 HIS A N 1
ATOM 689 C CA . HIS A 1 85 ? -6.030 4.564 -0.843 1.00 96.50 85 HIS A CA 1
ATOM 690 C C . HIS A 1 85 ? -5.050 5.739 -0.755 1.00 96.50 85 HIS A C 1
ATOM 692 O O . HIS A 1 85 ? -3.839 5.529 -0.706 1.00 96.50 85 HIS A O 1
ATOM 698 N N . LYS A 1 86 ? -5.560 6.973 -0.712 1.00 95.00 86 LYS A N 1
ATOM 699 C CA . LYS A 1 86 ? -4.742 8.179 -0.573 1.00 95.00 86 LYS A CA 1
ATOM 700 C C . LYS A 1 86 ? -4.247 8.333 0.862 1.00 95.00 86 LYS A C 1
ATOM 702 O O . LYS A 1 86 ? -3.051 8.534 1.068 1.00 95.00 86 LYS A O 1
ATOM 707 N N . VAL A 1 87 ? -5.150 8.208 1.835 1.00 94.62 87 VAL A N 1
ATOM 708 C CA . VAL A 1 87 ? -4.846 8.362 3.267 1.00 94.62 87 VAL A CA 1
ATOM 709 C C . VAL A 1 87 ? -3.797 7.347 3.706 1.00 94.62 87 VAL A C 1
ATOM 711 O O . VAL A 1 87 ? -2.768 7.727 4.258 1.00 94.62 87 VAL A O 1
ATOM 714 N N . PHE A 1 88 ? -4.001 6.075 3.368 1.00 95.94 88 PHE A N 1
ATOM 715 C CA . PHE A 1 88 ? -3.089 4.981 3.700 1.00 95.94 88 PHE A CA 1
ATOM 716 C C . PHE A 1 88 ? -1.896 4.861 2.741 1.00 95.94 88 PHE A C 1
ATOM 718 O O . PHE A 1 88 ? -1.125 3.918 2.835 1.00 95.94 88 PHE A O 1
ATOM 725 N N . LYS A 1 89 ? -1.692 5.815 1.822 1.00 95.94 89 LYS A N 1
ATOM 726 C CA . LYS A 1 89 ? -0.562 5.813 0.871 1.00 95.94 89 LYS A CA 1
ATOM 727 C C . LYS A 1 89 ? -0.437 4.498 0.077 1.00 95.94 89 LYS A C 1
ATOM 729 O O . LYS A 1 89 ? 0.662 4.057 -0.249 1.00 95.94 89 LYS A O 1
ATOM 734 N N . LEU A 1 90 ? -1.572 3.901 -0.281 1.00 97.50 90 LEU A N 1
ATOM 735 C CA . LEU A 1 90 ? -1.679 2.655 -1.045 1.00 97.50 90 LEU A CA 1
ATOM 736 C C . LEU A 1 90 ? -1.767 2.900 -2.556 1.00 97.50 90 LEU A C 1
ATOM 738 O O . LEU A 1 90 ? -2.277 2.044 -3.271 1.00 97.50 90 LEU A O 1
ATOM 742 N N . GLN A 1 91 ? -1.305 4.047 -3.063 1.00 96.50 91 GLN A N 1
ATOM 743 C CA . GLN A 1 91 ? -1.178 4.285 -4.505 1.00 96.50 91 GLN A CA 1
ATOM 744 C C . GLN A 1 91 ? 0.206 4.801 -4.853 1.00 96.50 91 GLN A C 1
ATOM 746 O O . GLN A 1 91 ? 0.690 5.780 -4.283 1.00 96.50 91 GLN A O 1
ATOM 751 N N . THR A 1 92 ? 0.812 4.182 -5.856 1.00 95.00 92 THR A N 1
ATOM 752 C CA . THR A 1 92 ? 2.053 4.637 -6.472 1.00 95.00 92 THR A CA 1
ATOM 753 C C . THR A 1 92 ? 1.851 4.809 -7.972 1.00 95.00 92 THR A C 1
ATOM 755 O O . THR A 1 92 ? 0.951 4.229 -8.583 1.00 95.00 92 THR A O 1
ATOM 758 N N . ALA A 1 93 ? 2.675 5.655 -8.586 1.00 93.69 93 ALA A N 1
ATOM 759 C CA . ALA A 1 93 ? 2.688 5.814 -10.032 1.00 93.69 93 ALA A CA 1
ATOM 760 C C . ALA A 1 93 ? 3.832 4.990 -10.625 1.00 93.69 93 ALA A C 1
ATOM 762 O O . ALA A 1 93 ? 4.980 5.133 -10.205 1.00 93.69 93 ALA A O 1
ATOM 763 N N . ILE A 1 94 ? 3.529 4.182 -11.636 1.00 93.50 94 ILE A N 1
ATOM 764 C CA . ILE A 1 94 ? 4.531 3.506 -12.458 1.00 93.50 94 ILE A CA 1
ATOM 765 C C . ILE A 1 94 ? 4.624 4.269 -13.776 1.00 93.50 94 ILE A C 1
ATOM 767 O O . ILE A 1 94 ? 3.617 4.503 -14.442 1.00 93.50 94 ILE A O 1
ATOM 771 N N . ASN A 1 95 ? 5.833 4.691 -14.132 1.00 91.94 95 ASN A N 1
ATOM 772 C CA . ASN A 1 95 ? 6.105 5.445 -15.348 1.00 91.94 95 ASN A CA 1
ATOM 773 C C . ASN A 1 95 ? 7.036 4.626 -16.256 1.00 91.94 95 ASN A C 1
ATOM 775 O O . ASN A 1 95 ? 8.074 4.148 -15.799 1.00 91.94 95 ASN A O 1
ATOM 779 N N . THR A 1 96 ? 6.666 4.478 -17.530 1.00 91.81 96 THR A N 1
ATOM 780 C CA . THR A 1 96 ? 7.417 3.718 -18.544 1.00 91.81 96 THR A CA 1
ATOM 781 C C . THR A 1 96 ? 8.020 4.605 -19.642 1.00 91.81 96 THR A C 1
ATOM 783 O O . THR A 1 96 ? 8.310 4.137 -20.735 1.00 91.81 96 THR A O 1
ATOM 786 N N . THR A 1 97 ? 8.262 5.889 -19.375 1.00 90.75 97 THR A N 1
ATOM 787 C CA . THR A 1 97 ? 8.829 6.853 -20.348 1.00 90.75 97 THR A CA 1
ATOM 788 C C . THR A 1 97 ? 10.295 6.606 -20.713 1.00 90.75 97 THR A C 1
ATOM 790 O O . THR A 1 97 ? 10.809 7.219 -21.654 1.00 90.75 97 THR A O 1
ATOM 793 N N . SER A 1 98 ? 10.981 5.712 -19.992 1.00 89.44 98 SER A N 1
ATOM 794 C CA . SER A 1 98 ? 12.392 5.366 -20.193 1.00 89.44 98 SER A CA 1
ATOM 795 C C . SER A 1 98 ? 12.583 3.856 -20.354 1.00 89.44 98 SER A C 1
ATOM 797 O O . SER A 1 98 ? 13.132 3.190 -19.476 1.00 89.44 98 SER A O 1
ATOM 799 N N . MET A 1 99 ? 12.137 3.315 -21.486 1.00 91.50 99 MET A N 1
ATOM 800 C CA . MET A 1 99 ? 12.344 1.913 -21.863 1.00 91.50 99 MET A CA 1
ATOM 801 C C . MET A 1 99 ? 13.588 1.780 -22.748 1.00 91.50 99 MET A C 1
ATOM 803 O O . MET A 1 99 ? 13.487 1.614 -23.951 1.00 91.50 99 MET A O 1
ATOM 807 N N . VAL A 1 100 ? 14.778 1.896 -22.155 1.00 94.56 100 VAL A N 1
ATOM 808 C CA . VAL A 1 100 ? 16.045 1.848 -22.903 1.00 94.56 100 VAL A CA 1
ATOM 809 C C . VAL A 1 100 ? 16.637 0.438 -22.861 1.00 94.56 100 VAL A C 1
ATOM 811 O O . VAL A 1 100 ? 16.980 -0.045 -21.782 1.00 94.56 100 VAL A O 1
ATOM 814 N N . LEU A 1 101 ? 16.756 -0.222 -24.017 1.00 96.69 101 LEU A N 1
ATOM 815 C CA . LEU A 1 101 ? 17.255 -1.598 -24.156 1.00 96.69 101 LEU A CA 1
ATOM 816 C C . LEU A 1 101 ? 18.209 -1.735 -25.352 1.00 96.69 101 LEU A C 1
ATOM 818 O O . LEU A 1 101 ? 18.216 -0.905 -26.259 1.00 96.69 101 LEU A O 1
ATOM 822 N N . PHE A 1 102 ? 19.015 -2.798 -25.367 1.00 97.31 102 PHE A N 1
ATOM 823 C CA . PHE A 1 102 ? 19.828 -3.158 -26.530 1.00 97.31 102 PHE A CA 1
ATOM 824 C C . PHE A 1 102 ? 18.992 -3.891 -27.582 1.00 97.31 102 PHE A C 1
ATOM 826 O O . PHE A 1 102 ? 18.249 -4.816 -27.253 1.00 97.31 102 PHE A O 1
ATOM 833 N N . ASP A 1 103 ? 19.140 -3.497 -28.846 1.00 96.19 103 ASP A N 1
ATOM 834 C CA . ASP A 1 103 ? 18.618 -4.258 -29.979 1.00 96.19 103 ASP A CA 1
ATOM 835 C C . ASP A 1 103 ? 19.516 -5.466 -30.315 1.00 96.19 103 ASP A C 1
ATOM 837 O O . ASP A 1 103 ? 20.581 -5.671 -29.728 1.00 96.19 103 ASP A O 1
ATOM 841 N N . ALA A 1 104 ? 19.086 -6.293 -31.273 1.00 97.19 104 ALA A N 1
ATOM 842 C CA . ALA A 1 104 ? 19.811 -7.503 -31.673 1.00 97.19 104 ALA A CA 1
ATOM 843 C C . ALA A 1 104 ? 21.224 -7.231 -32.231 1.00 97.19 104 ALA A C 1
ATOM 845 O O . ALA A 1 104 ? 22.045 -8.144 -32.275 1.00 97.19 104 ALA A O 1
ATOM 846 N N . ALA A 1 105 ? 21.518 -5.993 -32.645 1.00 96.44 105 ALA A N 1
ATOM 847 C CA . ALA A 1 105 ? 22.842 -5.574 -33.096 1.00 96.44 105 ALA A CA 1
ATOM 848 C C . ALA A 1 105 ? 23.713 -5.033 -31.945 1.00 96.44 105 ALA A C 1
ATOM 850 O O . ALA A 1 105 ? 24.804 -4.520 -32.189 1.00 96.44 105 ALA A O 1
ATOM 851 N N . GLY A 1 106 ? 23.239 -5.110 -30.696 1.00 95.62 106 G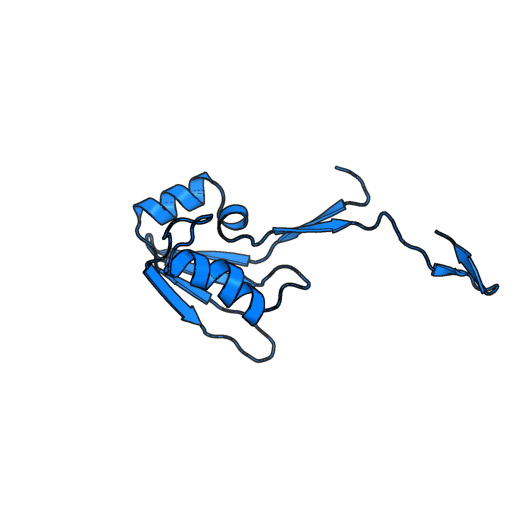LY A N 1
ATOM 852 C CA . GLY A 1 106 ? 23.926 -4.560 -29.530 1.00 95.62 106 GLY A CA 1
ATOM 853 C C . GLY A 1 106 ? 23.902 -3.033 -29.479 1.00 95.62 106 GLY A C 1
ATOM 854 O O . GLY A 1 106 ? 24.710 -2.434 -28.771 1.00 95.62 106 GLY A O 1
ATOM 855 N N . CYS A 1 107 ? 22.996 -2.380 -30.213 1.00 96.19 107 CYS A N 1
ATOM 856 C CA . CYS A 1 107 ? 22.854 -0.929 -30.189 1.00 96.19 107 CYS A CA 1
ATOM 857 C C . CYS A 1 107 ? 21.787 -0.505 -29.177 1.00 96.19 107 CYS A C 1
ATOM 859 O O . CYS A 1 107 ? 20.719 -1.108 -29.090 1.00 96.19 107 CYS A O 1
ATOM 861 N N . LEU A 1 108 ? 22.068 0.550 -28.410 1.00 95.31 108 LEU A N 1
ATOM 862 C CA . LEU A 1 108 ? 21.131 1.087 -27.427 1.00 95.31 108 LEU A CA 1
ATOM 863 C C . LEU A 1 108 ? 19.959 1.781 -28.141 1.00 95.31 108 LEU A C 1
ATOM 865 O O . LEU A 1 108 ? 20.168 2.658 -28.983 1.00 95.31 108 LEU A O 1
ATOM 869 N N . ARG A 1 109 ? 18.729 1.412 -27.787 1.00 90.81 109 ARG A N 1
ATOM 870 C CA . ARG A 1 109 ? 17.479 1.992 -28.292 1.00 90.81 109 ARG A CA 1
ATOM 871 C C . ARG A 1 109 ? 16.593 2.411 -27.130 1.00 90.81 109 ARG A C 1
ATOM 873 O O . ARG A 1 109 ? 16.723 1.878 -26.033 1.00 90.81 109 ARG A O 1
ATOM 880 N N . LYS A 1 110 ? 15.713 3.369 -27.390 1.00 85.62 110 LYS A N 1
ATOM 881 C CA . LYS A 1 110 ? 14.620 3.769 -26.505 1.00 85.62 110 LYS A CA 1
ATOM 882 C C . LYS A 1 110 ? 13.303 3.292 -27.106 1.00 85.62 110 LYS A C 1
ATOM 884 O O . LYS A 1 110 ? 13.243 3.275 -28.356 1.00 85.62 110 LYS A O 1
#

InterPro domains:
  IPR001154 DNA topoisomerase II, eukaryotic-type [PR01158] (22-36)
  IPR001154 DNA topoisomerase II, eukaryotic-type [PR01158] (106-110)
  IPR002205 DNA topoisomerase, type IIA, domain A [PF00521] (8-104)
  IPR002205 DNA topoisomerase, type IIA, domain A [PS52040] (1-110)
  IPR013758 DNA topoisomerase, type IIA, domain A, alpha-beta [G3DSA:3.90.199.10] (98-110)
  IPR013760 DNA topoisomerase, type IIA-like domain superfamily [SSF56719] (2-108)
  IPR050634 DNA Topoisomerase II [PTHR10169] (2-110)

Radius of gyration: 17.9 Å; chains: 1; bounding box: 41×31×51 Å